Protein AF-A0A0U0W8B7-F1 (afdb_monomer_lite)

Foldseek 3Di:
DDDDPVNVVVVVVVVVVPPPPDDPDPVPDDDDDDPVRVVVVVVVVVVVVVCVVVPPPPPPPCPPVDDDCVV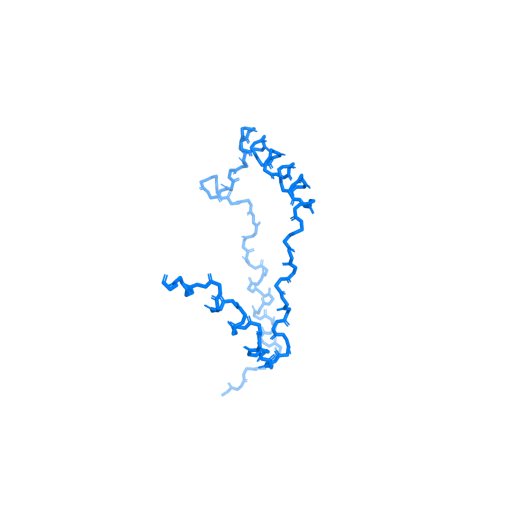VVVVVVVVDDD

Organism: NCBI:txid1236609

Radius of gyration: 28.25 Å; chains: 1; bounding box: 67×39×63 Å

pLDDT: mean 79.26, std 14.32, range [51.97, 96.25]

Structure (mmCIF, N/CA/C/O backbone):
data_AF-A0A0U0W8B7-F1
#
_entry.id   AF-A0A0U0W8B7-F1
#
loop_
_atom_site.group_PDB
_atom_site.id
_atom_site.type_symbol
_atom_site.label_atom_id
_atom_site.label_alt_id
_atom_site.label_comp_id
_atom_site.label_asym_id
_atom_site.label_entity_id
_atom_site.label_seq_id
_atom_site.pdbx_PDB_ins_code
_atom_site.Cartn_x
_atom_site.Cartn_y
_atom_site.Cartn_z
_atom_site.occupancy
_atom_site.B_iso_or_equiv
_atom_site.auth_seq_id
_atom_site.auth_comp_id
_atom_site.auth_asym_id
_atom_site.auth_atom_id
_atom_site.pdbx_PDB_model_num
ATOM 1 N N . MET A 1 1 ? 5.375 -6.257 -40.247 1.00 62.16 1 MET A N 1
ATOM 2 C CA . MET A 1 1 ? 6.751 -6.640 -39.865 1.00 62.16 1 MET A CA 1
ATOM 3 C C . MET A 1 1 ? 6.707 -7.130 -38.424 1.00 62.16 1 MET A C 1
ATOM 5 O O . MET A 1 1 ? 6.415 -6.332 -37.542 1.00 62.16 1 MET A O 1
ATOM 9 N N . VAL A 1 2 ? 6.835 -8.440 -38.199 1.00 65.19 2 VAL A N 1
ATOM 10 C CA . VAL A 1 2 ? 6.755 -9.051 -36.858 1.00 65.19 2 VAL A CA 1
ATOM 11 C C . VAL A 1 2 ? 8.091 -8.811 -36.156 1.00 65.19 2 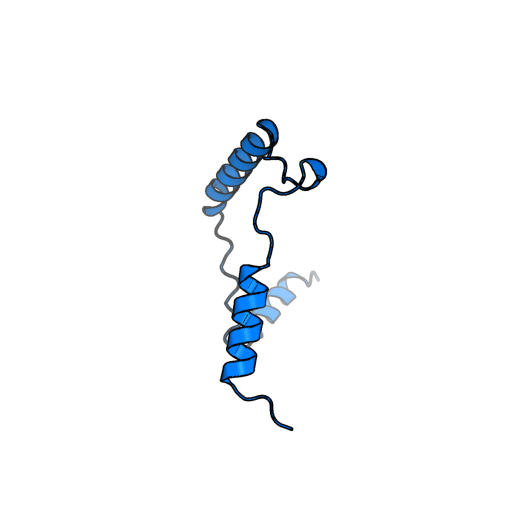VAL A C 1
ATOM 13 O O . VAL A 1 2 ? 9.136 -9.057 -36.751 1.00 65.19 2 VAL A O 1
ATOM 16 N N . ARG A 1 3 ? 8.072 -8.256 -34.938 1.00 70.81 3 ARG A N 1
ATOM 17 C CA . ARG A 1 3 ? 9.298 -8.071 -34.148 1.00 70.81 3 ARG A CA 1
ATOM 18 C C . ARG A 1 3 ? 9.773 -9.444 -33.695 1.00 70.81 3 ARG A C 1
ATOM 20 O O . ARG A 1 3 ? 8.984 -10.198 -33.133 1.00 70.81 3 ARG A O 1
ATOM 27 N N . ASP A 1 4 ? 11.033 -9.748 -33.966 1.00 80.62 4 ASP A N 1
ATOM 28 C CA . ASP A 1 4 ? 11.641 -11.010 -33.568 1.00 80.62 4 ASP A CA 1
ATOM 29 C C . ASP A 1 4 ? 11.679 -11.122 -32.034 1.00 80.62 4 ASP A C 1
ATOM 31 O O . ASP A 1 4 ? 11.826 -10.113 -31.333 1.00 80.62 4 ASP A O 1
ATOM 35 N N . SER A 1 5 ? 11.520 -12.327 -31.493 1.00 82.06 5 SER A N 1
ATOM 36 C CA . SER A 1 5 ? 11.394 -12.543 -30.042 1.00 82.06 5 SER A CA 1
ATOM 37 C C . SER A 1 5 ? 12.631 -12.049 -29.283 1.00 82.06 5 SER A C 1
ATOM 39 O O . SER A 1 5 ? 12.509 -11.430 -28.224 1.00 82.06 5 SER A O 1
ATOM 41 N N . GLY A 1 6 ? 13.816 -12.214 -29.878 1.00 87.19 6 GLY A N 1
ATOM 42 C CA . GLY A 1 6 ? 15.077 -11.715 -29.329 1.00 87.19 6 GLY A CA 1
ATOM 43 C C . GLY A 1 6 ? 15.119 -10.191 -29.190 1.00 87.19 6 GLY A C 1
ATOM 44 O O . GLY A 1 6 ? 15.654 -9.679 -28.210 1.00 87.19 6 GLY A O 1
ATOM 45 N N . HIS A 1 7 ? 14.496 -9.455 -30.116 1.00 89.06 7 HIS A N 1
ATOM 46 C CA . HIS A 1 7 ? 14.436 -7.994 -30.042 1.00 89.06 7 HIS A CA 1
ATOM 47 C C . HIS A 1 7 ? 13.575 -7.518 -28.864 1.00 89.06 7 HIS A C 1
ATOM 49 O O . HIS A 1 7 ? 13.949 -6.572 -28.174 1.00 89.06 7 HIS A O 1
ATOM 55 N N . VAL A 1 8 ? 12.448 -8.187 -28.600 1.00 88.75 8 VAL A N 1
ATOM 56 C CA . VAL A 1 8 ? 11.564 -7.854 -27.470 1.00 88.75 8 VAL A CA 1
ATOM 57 C C . VAL A 1 8 ? 12.259 -8.127 -26.136 1.00 88.75 8 VAL A C 1
ATOM 59 O O . VAL A 1 8 ? 12.216 -7.282 -25.246 1.00 88.75 8 VAL A O 1
ATOM 62 N N . ILE A 1 9 ? 12.956 -9.260 -26.022 1.00 91.56 9 ILE A N 1
ATOM 63 C CA . ILE A 1 9 ? 13.702 -9.634 -24.811 1.00 91.56 9 ILE A CA 1
ATOM 64 C C . ILE A 1 9 ? 14.842 -8.646 -24.544 1.00 91.56 9 ILE A C 1
ATOM 66 O O . ILE A 1 9 ? 15.022 -8.201 -23.414 1.00 91.56 9 ILE A O 1
ATOM 70 N N . ALA A 1 10 ? 15.597 -8.267 -25.579 1.00 91.25 10 ALA A N 1
ATOM 71 C CA . ALA A 1 10 ? 16.682 -7.301 -25.438 1.00 91.25 10 ALA A CA 1
ATOM 72 C C . ALA A 1 10 ? 16.169 -5.919 -25.004 1.00 91.25 10 ALA A C 1
ATOM 74 O O . ALA A 1 10 ? 16.784 -5.267 -24.160 1.00 91.25 10 ALA A O 1
ATOM 75 N N . LEU A 1 11 ? 15.030 -5.486 -25.553 1.00 92.75 11 LEU A N 1
ATOM 76 C CA . LEU A 1 11 ? 14.403 -4.222 -25.180 1.00 92.75 11 LEU A CA 1
ATOM 77 C C . LEU A 1 11 ? 13.907 -4.236 -23.727 1.00 92.75 11 LEU A C 1
ATOM 79 O O . LEU A 1 11 ? 14.132 -3.266 -23.006 1.00 92.75 11 LEU A O 1
AT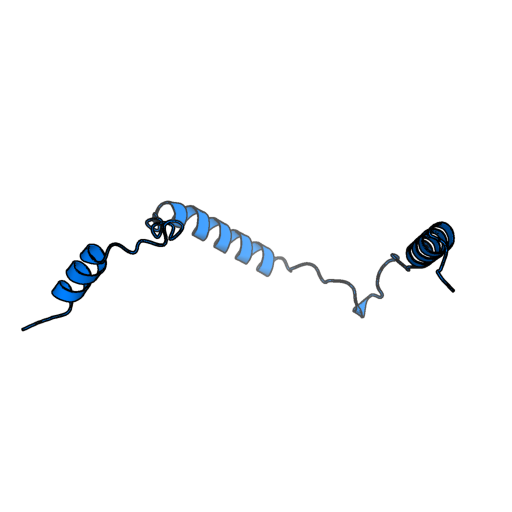OM 83 N N . ASP A 1 12 ? 13.276 -5.326 -23.289 1.00 92.69 12 ASP A N 1
ATOM 84 C CA . ASP A 1 12 ? 12.806 -5.490 -21.908 1.00 92.69 12 ASP A CA 1
ATOM 85 C C . ASP A 1 12 ? 13.974 -5.518 -20.909 1.00 92.69 12 ASP A C 1
ATOM 87 O O . ASP A 1 12 ? 13.976 -4.786 -19.918 1.00 92.69 12 ASP A O 1
ATOM 91 N N . ALA A 1 13 ? 15.035 -6.267 -21.223 1.00 93.00 13 ALA A N 1
ATOM 92 C CA . ALA A 1 13 ? 16.247 -6.310 -20.409 1.00 93.00 13 ALA A CA 1
ATOM 93 C C . ALA A 1 13 ? 16.906 -4.926 -20.282 1.00 93.00 13 ALA A C 1
ATOM 95 O O . ALA A 1 13 ? 17.307 -4.525 -19.187 1.00 93.00 13 ALA A O 1
ATOM 96 N N . ALA A 1 14 ? 16.981 -4.170 -21.381 1.00 93.81 14 ALA A N 1
ATOM 97 C CA . ALA A 1 14 ? 17.496 -2.805 -21.363 1.00 93.81 14 ALA A CA 1
ATOM 98 C C . ALA A 1 14 ? 16.607 -1.875 -20.522 1.00 93.81 14 ALA A C 1
ATOM 100 O O . ALA A 1 14 ? 17.116 -1.112 -19.700 1.00 93.81 14 ALA A O 1
ATOM 101 N N . ALA A 1 15 ? 15.283 -1.965 -20.670 1.00 93.31 15 ALA A N 1
ATOM 102 C CA . ALA A 1 15 ? 14.342 -1.169 -19.890 1.00 93.31 15 ALA A CA 1
ATOM 103 C C . ALA A 1 15 ? 14.502 -1.432 -18.383 1.00 93.31 15 ALA A C 1
ATOM 105 O O . ALA A 1 15 ? 14.697 -0.488 -17.614 1.00 93.31 15 ALA A O 1
ATOM 106 N N . MET A 1 16 ? 14.522 -2.701 -17.970 1.00 92.62 16 MET A N 1
ATOM 107 C CA . MET A 1 16 ? 14.717 -3.090 -16.571 1.00 92.62 16 MET A CA 1
ATOM 108 C C . MET A 1 16 ? 16.076 -2.644 -16.018 1.00 92.62 16 MET A C 1
ATOM 110 O O . MET A 1 16 ? 16.142 -2.167 -14.888 1.00 92.62 16 MET A O 1
ATOM 114 N N . ALA A 1 17 ? 17.152 -2.730 -16.809 1.00 90.50 17 ALA A N 1
ATOM 115 C CA . ALA A 1 17 ? 18.485 -2.293 -16.388 1.00 90.50 17 ALA A CA 1
ATOM 116 C C . ALA A 1 17 ? 18.588 -0.769 -16.188 1.00 90.50 17 ALA A C 1
ATOM 118 O O . ALA A 1 17 ? 19.341 -0.303 -15.335 1.00 90.50 17 ALA A O 1
ATOM 119 N N . THR A 1 18 ? 17.833 0.015 -16.962 1.00 89.12 18 THR A N 1
ATOM 120 C CA . THR A 1 18 ? 17.821 1.488 -16.857 1.00 89.12 18 THR A CA 1
ATOM 121 C C . THR A 1 18 ? 16.898 2.024 -15.765 1.00 89.12 18 THR A C 1
ATOM 123 O O . THR A 1 18 ? 16.988 3.201 -15.405 1.00 89.12 18 THR A O 1
ATOM 126 N N . ALA A 1 19 ? 16.014 1.187 -15.219 1.00 87.56 19 ALA A N 1
ATOM 127 C CA . ALA A 1 19 ? 15.111 1.590 -14.157 1.00 87.56 19 ALA A CA 1
ATOM 128 C C . ALA A 1 19 ? 15.908 1.976 -12.899 1.00 87.56 19 ALA A C 1
ATOM 130 O O . ALA A 1 19 ? 16.558 1.151 -12.259 1.00 87.56 19 ALA A O 1
ATOM 131 N N . ALA A 1 20 ? 15.850 3.253 -12.520 1.00 80.56 20 ALA A N 1
ATOM 132 C CA . ALA A 1 20 ? 16.528 3.744 -11.330 1.00 80.56 20 ALA A CA 1
ATOM 133 C C . ALA A 1 20 ? 15.842 3.207 -10.060 1.00 80.56 20 ALA A C 1
ATOM 135 O O . ALA A 1 20 ? 14.805 3.715 -9.636 1.00 80.56 20 ALA A O 1
ATOM 136 N N . THR A 1 21 ? 16.451 2.204 -9.426 1.00 82.56 21 THR A N 1
ATOM 137 C CA . THR A 1 21 ? 16.018 1.617 -8.141 1.00 82.56 21 THR A CA 1
ATOM 138 C C . THR A 1 21 ? 16.739 2.223 -6.929 1.00 82.56 21 THR A C 1
ATOM 140 O O . THR A 1 21 ? 16.667 1.698 -5.818 1.00 82.56 21 THR A O 1
ATOM 143 N N . GLY A 1 22 ? 17.447 3.337 -7.133 1.00 88.19 22 GLY A N 1
ATOM 144 C CA . GLY A 1 22 ? 18.164 4.051 -6.080 1.00 88.19 22 GLY A CA 1
ATOM 145 C C . GLY A 1 22 ? 17.248 4.607 -4.986 1.00 88.19 22 GLY A C 1
ATOM 146 O O . GLY A 1 22 ? 16.019 4.606 -5.095 1.00 88.19 22 GLY A O 1
ATOM 147 N N . ARG A 1 23 ? 17.863 5.129 -3.916 1.00 86.56 23 ARG A N 1
ATOM 148 C CA . ARG A 1 23 ? 17.136 5.738 -2.794 1.00 86.56 23 ARG A CA 1
ATOM 149 C C . ARG A 1 23 ? 16.183 6.829 -3.315 1.00 86.56 23 ARG A C 1
ATOM 151 O O . ARG A 1 23 ? 16.657 7.782 -3.940 1.00 86.56 23 ARG A O 1
ATOM 158 N N . PRO A 1 24 ? 14.863 6.729 -3.060 1.00 88.06 24 PRO A N 1
ATOM 159 C CA . PRO A 1 24 ? 13.927 7.779 -3.430 1.00 88.06 24 PRO A CA 1
ATOM 160 C C . PRO A 1 24 ? 14.337 9.113 -2.808 1.00 88.06 24 PRO A C 1
ATOM 162 O O . PRO A 1 24 ? 14.892 9.154 -1.716 1.00 88.06 24 PRO A O 1
ATOM 165 N N . HIS A 1 25 ? 14.031 10.222 -3.477 1.00 92.56 25 HIS A N 1
ATOM 166 C CA . HIS A 1 25 ? 14.240 11.549 -2.899 1.00 92.56 25 HIS A CA 1
ATOM 167 C C . HIS A 1 25 ? 13.561 11.660 -1.521 1.00 92.56 25 HIS A C 1
ATOM 169 O O . HIS A 1 25 ? 12.449 11.164 -1.363 1.00 92.56 25 HIS A O 1
ATOM 175 N N . ARG A 1 26 ? 14.152 12.396 -0.568 1.00 87.75 26 ARG A N 1
ATOM 176 C CA . ARG A 1 26 ? 13.675 12.521 0.828 1.00 87.75 26 ARG A CA 1
ATOM 177 C C . ARG A 1 26 ? 12.162 12.761 0.969 1.00 87.75 26 ARG A C 1
ATOM 179 O O . ARG A 1 26 ? 11.533 12.205 1.857 1.00 87.75 26 ARG A O 1
ATOM 186 N N . ARG A 1 27 ? 11.558 13.571 0.084 1.00 90.62 27 ARG A N 1
ATOM 187 C CA . ARG A 1 27 ? 10.100 13.859 0.073 1.00 90.62 27 ARG A CA 1
ATOM 188 C C . ARG A 1 27 ? 9.214 12.672 -0.349 1.00 90.62 27 ARG A C 1
ATOM 190 O O . ARG A 1 27 ? 8.015 12.708 -0.115 1.00 90.62 27 ARG A O 1
ATOM 197 N N . LYS A 1 28 ? 9.789 11.669 -1.014 1.00 89.00 28 LYS A N 1
ATOM 198 C CA . LYS A 1 28 ? 9.138 10.450 -1.519 1.00 89.00 28 LYS A CA 1
ATOM 199 C C . LYS A 1 28 ? 9.489 9.211 -0.684 1.00 89.00 28 LYS A C 1
ATOM 201 O O . LYS A 1 28 ? 9.008 8.122 -0.987 1.00 89.00 28 LYS A O 1
ATOM 206 N N . GLU A 1 29 ? 10.332 9.350 0.338 1.00 90.19 29 GLU A N 1
ATOM 207 C CA . GLU A 1 29 ? 10.623 8.260 1.266 1.00 90.19 29 GLU A CA 1
ATOM 208 C C . GLU A 1 29 ? 9.414 8.006 2.170 1.00 90.19 29 GLU A C 1
ATOM 210 O O . GLU A 1 29 ? 8.772 8.933 2.667 1.00 90.19 29 GLU A O 1
ATOM 215 N N . ARG A 1 30 ? 9.095 6.730 2.394 1.00 90.31 30 ARG A N 1
ATOM 216 C CA . ARG A 1 30 ? 8.046 6.345 3.339 1.00 90.31 30 ARG A CA 1
ATOM 217 C C . ARG A 1 30 ? 8.542 6.6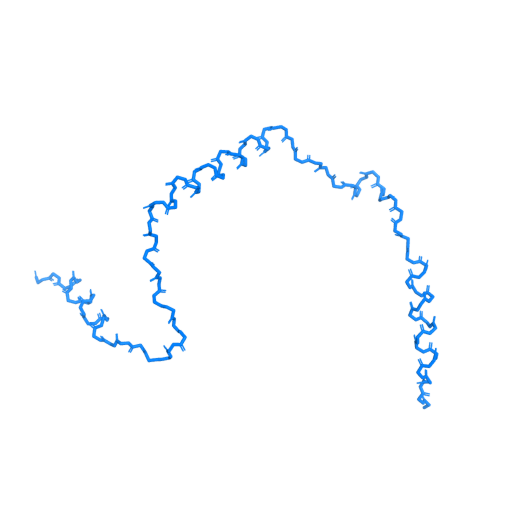19 4.757 1.00 90.31 30 ARG A C 1
ATOM 219 O O . ARG A 1 30 ? 9.573 6.089 5.160 1.00 90.31 30 ARG A O 1
ATOM 226 N N . ILE A 1 31 ? 7.797 7.416 5.516 1.00 88.31 31 ILE A N 1
ATOM 227 C CA . ILE A 1 31 ? 8.090 7.667 6.929 1.00 88.31 31 ILE A CA 1
ATOM 228 C C . ILE A 1 31 ? 7.654 6.431 7.734 1.00 88.31 31 ILE A C 1
ATOM 230 O O . ILE A 1 31 ? 6.492 6.029 7.624 1.00 88.31 31 ILE A O 1
ATOM 234 N N . PRO A 1 32 ? 8.543 5.808 8.532 1.00 89.00 32 PRO A N 1
ATOM 235 C CA . PRO A 1 32 ? 8.158 4.700 9.398 1.00 89.00 32 PRO A CA 1
ATOM 236 C C . PRO A 1 32 ? 7.077 5.119 10.407 1.00 89.00 32 PRO A C 1
ATOM 238 O O . PRO A 1 32 ? 7.087 6.261 10.872 1.00 89.00 32 PRO A O 1
ATOM 241 N N . PRO A 1 33 ? 6.168 4.210 10.806 1.00 92.69 33 PRO A N 1
ATOM 242 C CA . PRO A 1 33 ? 5.179 4.519 11.830 1.00 92.69 33 PRO A CA 1
ATOM 243 C C . PRO A 1 33 ? 5.871 4.903 13.142 1.00 92.69 33 PRO A C 1
ATOM 245 O O . PRO A 1 33 ? 6.828 4.250 13.576 1.00 92.69 33 PRO A O 1
ATOM 248 N N . GLY A 1 34 ? 5.365 5.958 13.780 1.00 96.25 34 GLY A N 1
ATOM 249 C CA . GLY A 1 34 ? 5.868 6.433 15.065 1.00 96.25 34 GLY A CA 1
ATOM 250 C C . GLY A 1 34 ? 5.647 5.429 16.209 1.00 96.25 34 GLY A C 1
ATOM 251 O O . GLY A 1 34 ? 4.890 4.463 16.064 1.00 96.25 34 GLY A O 1
ATOM 252 N N . PRO A 1 35 ? 6.269 5.659 17.378 1.00 95.62 35 PRO A N 1
ATOM 253 C CA . PRO A 1 35 ? 6.166 4.759 18.529 1.00 95.62 35 PRO A CA 1
ATOM 254 C C . PRO A 1 35 ? 4.718 4.572 19.004 1.00 95.62 35 PRO A C 1
ATOM 256 O O . PRO A 1 35 ? 4.306 3.447 19.272 1.00 95.62 35 PRO A O 1
ATOM 259 N N . ALA A 1 36 ? 3.919 5.644 19.016 1.00 95.12 36 ALA A N 1
ATOM 260 C CA . ALA A 1 36 ? 2.501 5.581 19.372 1.00 95.12 36 ALA A CA 1
ATOM 261 C C . ALA A 1 36 ? 1.691 4.695 18.408 1.00 95.12 36 ALA A C 1
ATOM 263 O O . ALA A 1 36 ? 0.894 3.870 18.847 1.00 95.12 36 ALA A O 1
ATOM 264 N N . ALA A 1 37 ? 1.946 4.801 17.099 1.00 94.75 37 ALA A N 1
ATOM 265 C CA . ALA A 1 37 ? 1.280 3.977 16.090 1.00 94.75 37 ALA A CA 1
ATOM 266 C C . ALA A 1 37 ? 1.632 2.488 16.249 1.00 94.75 37 ALA A C 1
ATOM 268 O O . ALA A 1 37 ? 0.756 1.629 16.158 1.00 94.75 37 ALA A O 1
ATOM 269 N N . LYS A 1 38 ? 2.899 2.176 16.557 1.00 95.69 38 LYS A N 1
ATOM 270 C CA . LYS A 1 38 ? 3.330 0.801 16.858 1.00 95.69 38 LYS A CA 1
ATOM 271 C C . LYS A 1 38 ? 2.667 0.255 18.128 1.00 95.69 38 LYS A C 1
ATOM 273 O O . LYS A 1 38 ? 2.214 -0.886 18.129 1.00 95.69 38 LYS A O 1
ATOM 278 N N . ALA A 1 39 ? 2.571 1.064 19.185 1.00 95.31 39 ALA A N 1
ATOM 279 C CA . ALA A 1 39 ? 1.919 0.671 20.434 1.00 95.31 39 ALA A CA 1
ATOM 280 C C . ALA A 1 39 ? 0.419 0.391 20.240 1.00 95.31 39 ALA A C 1
ATOM 282 O O . ALA A 1 39 ? -0.077 -0.633 20.711 1.00 95.31 39 ALA A O 1
ATOM 283 N N . ALA A 1 40 ? -0.283 1.251 19.495 1.00 93.81 40 ALA A N 1
ATOM 284 C CA . ALA A 1 40 ? -1.688 1.051 19.148 1.00 93.81 40 ALA A CA 1
ATOM 285 C C . ALA A 1 40 ? -1.896 -0.231 18.322 1.00 93.81 40 ALA A C 1
ATOM 287 O O . ALA A 1 40 ? -2.777 -1.029 18.633 1.00 93.81 40 ALA A O 1
ATOM 288 N N . ALA A 1 41 ? -1.038 -0.497 17.330 1.00 94.12 41 ALA A N 1
ATOM 289 C CA . ALA A 1 41 ? -1.096 -1.739 16.555 1.00 94.12 41 ALA A CA 1
ATOM 290 C C . ALA A 1 41 ? -0.926 -2.987 17.443 1.00 94.12 41 ALA A C 1
ATOM 292 O O . ALA A 1 41 ? -1.670 -3.955 17.299 1.00 94.12 41 ALA A O 1
ATOM 293 N N . ALA A 1 42 ? -0.007 -2.951 18.414 1.00 94.56 42 ALA A N 1
ATOM 294 C CA . ALA A 1 42 ? 0.173 -4.041 19.373 1.00 94.56 42 ALA A CA 1
ATOM 295 C C . ALA A 1 42 ? -1.036 -4.230 20.311 1.00 94.56 42 ALA A C 1
ATOM 297 O O . ALA A 1 42 ? -1.277 -5.336 20.792 1.00 94.56 42 ALA A O 1
ATOM 298 N N . GLN A 1 43 ? -1.791 -3.171 20.615 1.00 93.75 43 GLN A N 1
ATOM 299 C CA . GLN A 1 43 ? -3.050 -3.285 21.363 1.00 93.75 43 GLN A CA 1
ATOM 300 C C . GLN A 1 43 ? -4.147 -3.932 20.508 1.00 93.75 43 GLN A C 1
ATOM 302 O O . GLN A 1 43 ? -4.818 -4.845 20.980 1.00 93.75 43 GLN A O 1
ATOM 307 N N . LEU A 1 44 ? -4.282 -3.523 19.242 1.00 91.38 44 LEU A N 1
ATOM 308 C CA . LEU A 1 44 ? -5.262 -4.095 18.312 1.00 91.38 44 LEU A CA 1
ATOM 309 C C . LEU A 1 44 ? -5.008 -5.581 18.032 1.00 91.38 44 LEU A C 1
ATOM 311 O O . LEU A 1 44 ? -5.955 -6.362 18.012 1.00 91.38 44 LEU A O 1
ATOM 315 N N . LEU A 1 45 ? -3.745 -5.983 17.856 1.00 91.88 45 LEU A N 1
ATOM 316 C CA . LEU A 1 45 ? -3.381 -7.394 17.682 1.00 91.88 45 LEU A CA 1
ATOM 317 C C . LEU A 1 45 ? -3.775 -8.227 18.907 1.00 91.88 45 LEU A C 1
ATOM 319 O O . LEU A 1 45 ? -4.475 -9.222 18.762 1.00 91.88 45 LEU A O 1
ATOM 323 N N . ARG A 1 46 ? -3.442 -7.758 20.117 1.00 90.06 46 ARG A N 1
ATOM 324 C CA . ARG A 1 46 ? -3.846 -8.425 21.367 1.00 90.06 46 ARG A CA 1
ATOM 325 C C . ARG A 1 46 ? -5.365 -8.538 21.512 1.00 90.06 46 ARG A C 1
ATOM 327 O O . ARG A 1 46 ? -5.858 -9.574 21.942 1.00 90.06 46 ARG A O 1
ATOM 334 N N . ALA A 1 47 ? -6.111 -7.497 21.143 1.00 83.69 47 ALA A N 1
ATOM 335 C CA . ALA A 1 47 ? -7.572 -7.527 21.171 1.00 83.69 47 ALA A CA 1
ATOM 336 C C . ALA A 1 47 ? -8.153 -8.525 20.153 1.00 83.69 47 ALA A C 1
ATOM 338 O O . ALA A 1 47 ? -9.129 -9.207 20.456 1.00 83.69 47 ALA A O 1
ATOM 339 N N . LYS A 1 48 ? -7.543 -8.647 18.967 1.00 78.62 48 LYS A N 1
ATOM 340 C CA . LYS A 1 48 ? -7.930 -9.639 17.955 1.00 78.62 48 LYS A CA 1
ATOM 341 C C . LYS A 1 48 ? -7.700 -11.067 18.450 1.00 78.62 48 LYS A C 1
ATOM 343 O O . LYS A 1 48 ? -8.590 -11.898 18.298 1.00 78.62 48 LYS A O 1
ATOM 348 N N . ASP A 1 49 ? -6.555 -11.329 19.072 1.00 73.25 49 ASP A N 1
ATOM 349 C CA . ASP A 1 49 ? -6.241 -12.647 19.630 1.00 73.25 49 ASP A CA 1
ATOM 350 C C . ASP A 1 49 ? -7.166 -12.987 20.809 1.00 73.25 49 ASP A C 1
ATOM 352 O O . ASP A 1 49 ? -7.670 -14.101 20.895 1.00 73.25 49 ASP A O 1
ATOM 356 N N . ALA A 1 50 ? -7.496 -12.020 21.668 1.00 64.69 50 ALA A N 1
ATOM 357 C CA . ALA A 1 50 ? -8.464 -12.221 22.749 1.00 64.69 50 ALA A CA 1
ATOM 358 C C . ALA A 1 50 ? -9.891 -12.490 22.230 1.00 64.69 50 ALA A C 1
ATOM 360 O O . ALA A 1 50 ? -10.620 -13.300 22.800 1.00 64.69 50 ALA A O 1
ATOM 361 N N . ASN A 1 51 ? -10.281 -11.854 21.121 1.00 58.19 51 ASN A N 1
ATOM 362 C CA . ASN A 1 51 ? -11.582 -12.063 20.483 1.00 58.19 51 ASN A CA 1
ATOM 363 C C . ASN A 1 51 ? -11.620 -13.307 19.574 1.00 58.19 51 ASN A C 1
ATOM 365 O O . ASN A 1 51 ? -12.674 -13.653 19.055 1.00 58.19 51 ASN A O 1
A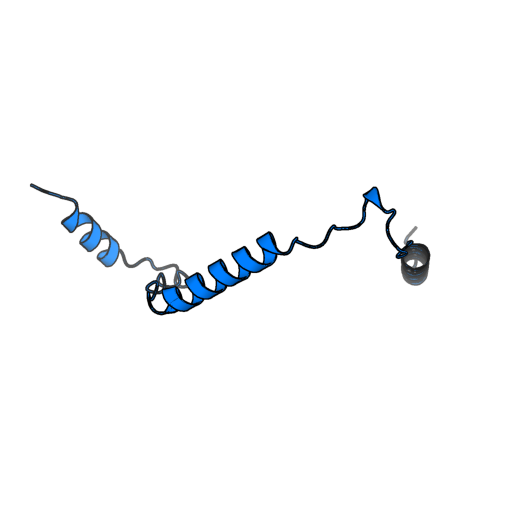TOM 369 N N . SER A 1 52 ? -10.497 -14.016 19.401 1.00 56.16 52 SER A N 1
ATOM 370 C CA . SER A 1 52 ? -10.457 -15.301 18.686 1.00 56.16 52 SER A CA 1
ATOM 371 C C . SER A 1 52 ? -11.135 -16.444 19.460 1.00 56.16 52 SER A C 1
ATOM 373 O O . SER A 1 52 ? -11.478 -17.467 18.872 1.00 56.16 52 SER A O 1
ATOM 375 N N . HIS A 1 53 ? -11.414 -16.248 20.757 1.00 51.97 53 HIS A N 1
ATOM 376 C CA . HIS A 1 53 ? -12.293 -17.118 21.549 1.00 51.97 53 HIS A CA 1
ATOM 377 C C . HIS A 1 53 ? -13.783 -16.786 21.397 1.00 51.97 53 HIS A C 1
ATOM 379 O O . HIS A 1 53 ? -14.634 -17.599 21.753 1.00 51.97 53 HIS A O 1
ATOM 385 N N . GLY A 1 54 ? -14.114 -15.628 20.824 1.00 52.28 54 GLY A N 1
ATOM 386 C CA . GLY A 1 54 ? -15.426 -15.383 20.255 1.00 52.28 54 GLY A CA 1
ATOM 387 C C . GLY A 1 54 ? -15.439 -16.002 18.871 1.00 52.28 54 GLY A C 1
ATOM 388 O O . GLY A 1 54 ? -15.193 -15.306 17.891 1.00 52.28 54 GLY A O 1
ATOM 389 N N . ALA A 1 55 ? -15.667 -17.316 18.800 1.00 53.09 55 ALA A N 1
ATOM 390 C CA . ALA A 1 55 ? -15.932 -18.003 17.549 1.00 53.09 55 ALA A CA 1
ATOM 391 C C . ALA A 1 55 ? -16.973 -17.185 16.772 1.00 53.09 55 ALA A C 1
ATOM 393 O O . ALA A 1 55 ? -18.163 -17.215 17.089 1.00 53.09 55 ALA A O 1
ATOM 394 N N . GLN A 1 56 ? -16.537 -16.433 15.757 1.00 54.19 56 GLN A N 1
ATOM 395 C CA . GLN A 1 56 ? -17.433 -16.159 14.655 1.00 54.19 56 GLN A CA 1
ATOM 396 C C . GLN A 1 56 ? -17.752 -17.544 14.127 1.00 54.19 56 GLN A C 1
ATOM 398 O O . GLN A 1 56 ? -16.884 -18.200 13.548 1.00 54.19 56 GLN A O 1
ATOM 403 N N . SER A 1 57 ? -18.964 -18.013 14.428 1.00 56.38 57 SER A N 1
ATOM 404 C CA . SER A 1 57 ? -19.574 -19.145 13.755 1.00 56.38 57 SER A CA 1
ATOM 405 C C . SER A 1 57 ? -19.174 -19.007 12.292 1.00 56.38 57 SER A C 1
ATOM 407 O O . SER A 1 57 ? -19.443 -17.936 11.730 1.00 56.38 57 SER A O 1
ATOM 409 N N . PRO A 1 58 ? -18.454 -19.975 11.695 1.00 55.78 58 PRO A N 1
ATOM 410 C CA . PRO A 1 58 ? -18.139 -19.867 10.286 1.00 55.78 58 PRO A CA 1
ATOM 411 C C . PRO A 1 58 ? -19.471 -19.616 9.592 1.00 55.78 58 PRO A C 1
ATOM 413 O O . PRO A 1 58 ? -20.407 -20.403 9.753 1.00 55.78 58 PRO A O 1
ATOM 416 N N . SER A 1 59 ? -19.593 -18.483 8.894 1.00 56.06 59 SER A N 1
ATOM 417 C CA . SER A 1 59 ? -20.651 -18.364 7.900 1.00 56.06 59 SER A CA 1
ATOM 418 C C . SER A 1 59 ? -20.515 -19.629 7.061 1.00 56.06 59 SER A C 1
ATOM 420 O O . SER A 1 59 ? -19.396 -19.879 6.596 1.00 56.06 59 SER A O 1
ATOM 422 N N . PRO A 1 60 ? -21.558 -20.473 6.945 1.00 58.56 60 PRO A N 1
ATOM 423 C CA . PRO A 1 60 ? -21.449 -21.678 6.147 1.00 58.56 60 PRO A CA 1
ATOM 424 C C . PRO A 1 60 ? -20.934 -21.242 4.781 1.00 58.56 60 PRO A C 1
ATOM 426 O O . PRO A 1 60 ? -21.488 -20.326 4.172 1.00 58.56 60 PRO A O 1
ATOM 429 N N . SER A 1 61 ? -19.790 -21.801 4.391 1.00 52.69 61 SER A N 1
ATOM 430 C CA . SER A 1 61 ? -19.153 -21.492 3.122 1.00 52.69 61 SER A CA 1
ATOM 431 C C . SER A 1 61 ? -20.191 -21.735 2.032 1.00 52.69 61 SER A C 1
ATOM 433 O O . SER A 1 61 ? -20.623 -22.872 1.841 1.00 52.69 61 SER A O 1
ATOM 435 N N . THR A 1 62 ? -20.623 -20.679 1.343 1.00 55.88 62 THR A N 1
ATOM 436 C CA . THR A 1 62 ? -21.564 -20.734 0.210 1.00 55.88 62 THR A CA 1
ATOM 437 C C . THR A 1 62 ? -20.893 -21.337 -1.033 1.00 55.88 62 THR A C 1
ATOM 439 O O . THR A 1 62 ? -21.117 -20.890 -2.150 1.00 55.88 62 THR A O 1
ATOM 442 N N . ASP A 1 63 ? -20.022 -22.328 -0.849 1.00 54.31 63 ASP A N 1
ATOM 443 C CA . ASP A 1 63 ? -19.371 -23.058 -1.939 1.00 54.31 63 ASP A CA 1
ATOM 444 C C . ASP A 1 63 ? -20.283 -24.165 -2.493 1.00 54.31 63 ASP A C 1
ATOM 446 O O . ASP A 1 63 ? -20.055 -24.708 -3.570 1.00 54.31 63 ASP A O 1
ATOM 450 N N . SER A 1 64 ? -21.382 -24.458 -1.791 1.00 55.88 64 SER A N 1
ATOM 451 C CA . SER A 1 64 ? -22.554 -25.084 -2.391 1.00 55.88 64 SER A CA 1
ATOM 452 C C . SER A 1 64 ? -23.558 -23.974 -2.697 1.00 55.88 64 SER A C 1
ATOM 454 O O . SER A 1 64 ? -24.078 -23.329 -1.788 1.00 55.88 64 SER A O 1
ATOM 456 N N . THR A 1 65 ? -23.858 -23.756 -3.975 1.00 63.25 65 THR A N 1
ATOM 457 C CA . THR A 1 65 ? -24.892 -22.819 -4.456 1.00 63.25 65 THR A CA 1
ATOM 458 C C . THR A 1 65 ? -26.309 -23.176 -3.990 1.00 63.25 65 THR A C 1
ATOM 460 O O . THR A 1 65 ? -27.266 -22.462 -4.289 1.00 63.25 65 THR A O 1
ATOM 463 N N . VAL A 1 66 ? -26.460 -24.272 -3.247 1.00 71.94 66 VAL A N 1
ATOM 464 C CA . VAL A 1 66 ? -27.715 -24.705 -2.650 1.00 71.94 66 VAL A CA 1
ATOM 465 C C . VAL A 1 66 ? -27.882 -24.002 -1.309 1.00 71.94 66 VAL A C 1
ATOM 467 O O . VAL A 1 66 ? -27.350 -24.411 -0.280 1.00 71.94 66 VAL A O 1
ATOM 470 N N . ILE A 1 67 ? -28.634 -22.907 -1.336 1.00 72.50 67 ILE A N 1
ATOM 471 C CA . ILE A 1 67 ? -29.081 -22.221 -0.128 1.00 72.50 67 ILE A CA 1
ATOM 472 C C . ILE A 1 67 ? -30.214 -23.055 0.478 1.00 72.50 67 ILE A C 1
ATOM 474 O O . ILE A 1 67 ? -31.277 -23.196 -0.127 1.00 72.50 67 ILE A O 1
ATOM 478 N N . ASP A 1 68 ? -29.998 -23.601 1.675 1.00 76.81 68 ASP A N 1
ATOM 479 C CA . ASP A 1 68 ? -31.052 -24.276 2.434 1.00 76.81 68 ASP A CA 1
ATOM 480 C C . ASP A 1 68 ? -32.111 -23.255 2.889 1.00 76.81 68 ASP A C 1
ATOM 482 O O . ASP A 1 68 ? -31.915 -22.480 3.832 1.00 76.81 68 ASP A O 1
ATOM 486 N N . LEU A 1 69 ? -33.256 -23.254 2.202 1.00 82.25 69 LEU A N 1
ATOM 487 C CA . LEU A 1 69 ? -34.377 -22.348 2.465 1.00 82.25 69 LEU A CA 1
ATOM 488 C C . LEU A 1 69 ? -35.012 -22.564 3.850 1.00 82.25 69 LEU A C 1
ATOM 490 O O . LEU A 1 69 ? -35.654 -21.650 4.372 1.00 82.25 69 LEU A O 1
ATOM 494 N N . SER A 1 70 ? -34.799 -23.723 4.484 1.00 80.38 70 SER A N 1
ATOM 495 C CA . SER A 1 70 ? -35.332 -24.005 5.822 1.00 80.38 70 SER A CA 1
ATOM 496 C C . SER A 1 70 ? -34.665 -23.150 6.907 1.00 80.38 70 SER A C 1
ATOM 498 O O . SER A 1 70 ? -35.301 -22.783 7.901 1.00 80.38 70 SER A O 1
ATOM 500 N N . VAL A 1 71 ? -33.403 -22.758 6.697 1.00 80.94 71 VAL A N 1
ATOM 501 C CA . VAL A 1 71 ? -32.677 -21.834 7.580 1.00 80.94 71 VAL A CA 1
ATOM 502 C C . VAL A 1 71 ? -33.303 -20.441 7.518 1.00 80.94 71 VAL A C 1
ATOM 504 O O . VAL A 1 71 ? -33.510 -19.807 8.557 1.00 80.94 71 VAL A O 1
ATOM 507 N N . TYR A 1 72 ? -33.668 -19.986 6.316 1.00 78.69 72 TYR A N 1
ATOM 508 C CA . TYR A 1 72 ? -34.324 -18.694 6.123 1.00 78.69 72 TYR A CA 1
ATOM 509 C C . TYR A 1 72 ? -35.724 -18.662 6.756 1.00 78.69 72 TYR A C 1
ATOM 511 O O . TYR A 1 72 ? -36.071 -17.701 7.443 1.00 78.69 72 TYR A O 1
ATOM 519 N N . GLU A 1 73 ? -36.508 -19.734 6.608 1.00 84.56 73 GLU A N 1
ATOM 520 C CA . GLU A 1 73 ? -37.852 -19.832 7.191 1.00 84.56 73 GLU A CA 1
ATOM 521 C C . GLU A 1 73 ? -37.836 -19.734 8.729 1.00 84.56 73 GLU A C 1
ATOM 523 O O . GLU A 1 73 ? -38.615 -18.982 9.323 1.00 84.56 73 GLU A O 1
ATOM 528 N N . ARG A 1 74 ? -36.914 -20.446 9.392 1.00 83.00 74 ARG A N 1
ATOM 529 C CA . ARG A 1 74 ? -36.760 -20.389 10.859 1.00 83.00 74 ARG A CA 1
ATOM 530 C C . ARG A 1 74 ? -36.399 -18.984 11.337 1.00 83.00 74 ARG A C 1
ATOM 532 O O . ARG A 1 74 ? -36.946 -18.520 12.335 1.00 83.00 74 ARG A O 1
ATOM 539 N N . ALA A 1 75 ? -35.513 -18.297 10.615 1.00 79.69 75 ALA A N 1
ATOM 540 C CA . ALA A 1 75 ? -35.142 -16.920 10.927 1.00 79.69 75 ALA A CA 1
ATOM 541 C C . ALA A 1 75 ? -36.324 -15.946 10.762 1.00 79.69 75 ALA A C 1
ATOM 543 O O . ALA A 1 75 ? -36.473 -15.022 11.563 1.00 79.69 75 ALA A O 1
ATOM 544 N N . ALA A 1 76 ? -37.189 -16.164 9.767 1.00 80.00 76 ALA A N 1
ATOM 545 C CA . ALA A 1 76 ? -38.364 -15.329 9.521 1.00 80.00 76 ALA A CA 1
ATOM 546 C C . ALA A 1 76 ? -39.464 -15.499 10.588 1.00 80.00 76 ALA A C 1
ATOM 548 O O . ALA A 1 76 ? -40.070 -14.506 11.001 1.00 80.00 76 ALA A O 1
ATOM 549 N N . ARG A 1 77 ? -39.690 -16.723 11.089 1.00 79.38 77 ARG A N 1
ATOM 550 C CA . ARG A 1 77 ? -40.679 -16.990 12.157 1.00 79.38 77 ARG A CA 1
ATOM 551 C C . ARG A 1 77 ? -40.392 -16.211 13.439 1.00 79.38 77 ARG A C 1
ATOM 553 O O . ARG A 1 77 ? -41.307 -15.682 14.050 1.00 79.38 77 ARG A O 1
ATOM 560 N N . ASN A 1 78 ? -39.123 -16.055 13.804 1.00 68.12 78 ASN A N 1
ATOM 561 C CA . ASN A 1 78 ? -38.739 -15.315 15.011 1.00 68.12 78 ASN A CA 1
ATOM 562 C C . ASN A 1 78 ? -38.899 -13.788 14.873 1.00 68.12 78 ASN A C 1
ATOM 564 O O . ASN A 1 78 ? -38.691 -13.060 15.840 1.00 68.12 78 ASN A O 1
ATOM 568 N N . ARG A 1 79 ? -39.236 -13.291 13.674 1.00 67.06 79 ARG A N 1
ATOM 569 C CA . ARG A 1 79 ? -39.421 -11.862 13.379 1.00 67.06 79 ARG A CA 1
ATOM 570 C C . ARG A 1 79 ? -40.893 -11.446 13.323 1.00 67.06 79 ARG A C 1
ATOM 572 O O . ARG A 1 79 ? -41.181 -10.254 13.343 1.00 67.06 79 ARG A O 1
ATOM 579 N N . THR A 1 80 ? -41.814 -12.405 13.247 1.00 62.88 80 THR A N 1
ATOM 580 C CA . THR A 1 80 ? -43.258 -12.150 13.272 1.00 62.88 80 THR A CA 1
ATOM 581 C C . THR A 1 80 ? -43.748 -12.210 14.715 1.00 62.88 80 THR A C 1
ATOM 583 O O . THR A 1 80 ? -44.046 -13.269 15.253 1.00 62.88 80 THR A O 1
ATOM 586 N N . ILE A 1 81 ? -43.781 -11.044 15.356 1.00 66.31 81 ILE A N 1
ATOM 587 C CA . ILE A 1 81 ? -44.549 -10.822 16.582 1.00 66.31 81 ILE A CA 1
ATOM 5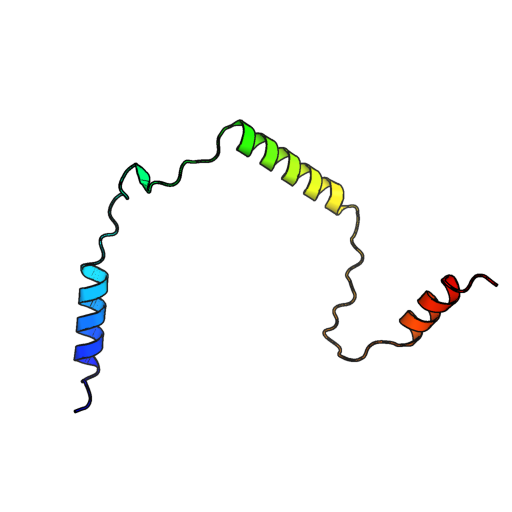88 C C . ILE A 1 81 ? -46.014 -10.704 16.129 1.00 66.31 81 ILE A C 1
ATOM 590 O O . ILE A 1 81 ? -46.287 -9.907 15.228 1.00 66.31 81 ILE A O 1
ATOM 594 N N . GLN A 1 82 ? -46.908 -11.541 16.664 1.00 57.47 82 GLN A N 1
ATOM 595 C CA . GLN A 1 82 ? -48.359 -11.374 16.487 1.00 57.47 82 GLN A CA 1
ATOM 596 C C . GLN A 1 82 ? -48.867 -10.192 17.308 1.00 57.47 82 GLN A C 1
ATOM 598 O O . GLN A 1 82 ? -48.369 -10.020 18.444 1.00 57.47 82 GLN A O 1
#

Secondary structure (DSSP, 8-state):
-PPPHHHHHHHHHHHHHHS--SPPPGGGSPPPPPHHHHHHHHHHHHHHHHGGGS---PPP-TTSS---HHHHHHHHHTT---

Sequence (82 aa):
MVRDSGHVIALDAAAMATAATGRPHRRKERIPPGPAAKAAAAQLLRAKDANSHGAQSPSPSTDSTVIDLSVYERAARNRTIQ